Protein AF-A0A926WDE9-F1 (afdb_monomer)

Structure (mmCIF, N/CA/C/O backbone):
data_AF-A0A926WDE9-F1
#
_entry.id   AF-A0A926WDE9-F1
#
loop_
_atom_site.group_PDB
_atom_site.id
_atom_site.type_symbol
_atom_site.label_atom_id
_atom_site.label_alt_id
_atom_site.label_comp_id
_atom_site.label_asym_id
_atom_site.label_entity_id
_atom_site.label_seq_id
_atom_site.pdbx_PDB_ins_code
_atom_site.Cartn_x
_atom_site.Cartn_y
_atom_site.Cartn_z
_atom_site.occupancy
_atom_site.B_iso_or_equiv
_atom_site.auth_seq_id
_atom_site.auth_comp_id
_atom_site.auth_asym_id
_atom_site.auth_atom_id
_atom_site.pdbx_PDB_model_num
ATOM 1 N N . MET A 1 1 ? -23.243 -27.906 0.013 1.00 41.53 1 MET A N 1
ATOM 2 C CA . MET A 1 1 ? -22.197 -26.925 -0.333 1.00 41.53 1 MET A CA 1
ATOM 3 C C . MET A 1 1 ? -22.395 -25.782 0.638 1.00 41.53 1 MET A C 1
ATOM 5 O O . MET A 1 1 ? -23.536 -25.351 0.726 1.00 41.53 1 MET A O 1
ATOM 9 N N . PRO A 1 2 ? -21.415 -25.418 1.478 1.00 44.72 2 PRO A N 1
ATOM 10 C CA . PRO A 1 2 ? -21.607 -24.290 2.373 1.00 44.72 2 PRO A CA 1
ATOM 11 C C . PRO A 1 2 ? -21.643 -23.025 1.519 1.00 44.72 2 PRO A C 1
ATOM 13 O O . PRO A 1 2 ? -20.786 -22.835 0.659 1.00 44.72 2 PRO A O 1
ATOM 16 N N . ASP A 1 3 ? -22.686 -22.232 1.721 1.00 41.25 3 ASP A N 1
ATOM 17 C CA . ASP A 1 3 ? -22.881 -20.942 1.085 1.00 41.25 3 ASP A CA 1
ATOM 18 C C . ASP A 1 3 ? -21.672 -20.045 1.384 1.00 41.25 3 ASP A C 1
ATOM 20 O O . ASP A 1 3 ? -21.420 -19.696 2.540 1.00 41.25 3 ASP A O 1
ATOM 24 N N . GLU A 1 4 ? -20.911 -19.680 0.349 1.00 42.50 4 GLU A N 1
ATOM 25 C CA . GLU A 1 4 ? -20.005 -18.535 0.404 1.00 42.50 4 GLU A CA 1
ATOM 26 C C . GLU A 1 4 ? -20.881 -17.302 0.635 1.00 42.50 4 GLU A C 1
ATOM 28 O O . GLU A 1 4 ? -21.433 -16.719 -0.298 1.00 42.50 4 GLU A O 1
ATOM 33 N N . GLN A 1 5 ? -21.086 -16.940 1.902 1.00 44.38 5 GLN A N 1
ATOM 34 C CA . GLN A 1 5 ? -21.672 -15.651 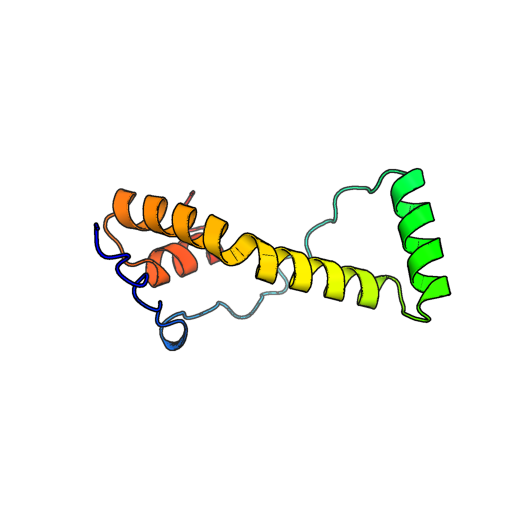2.230 1.00 44.38 5 GLN A CA 1
ATOM 35 C C . GLN A 1 5 ? -20.761 -14.587 1.609 1.00 44.38 5 GLN A C 1
ATOM 37 O O . GLN A 1 5 ? -19.580 -14.547 1.967 1.00 44.38 5 GLN A O 1
ATOM 42 N N . PRO A 1 6 ? -21.255 -13.734 0.691 1.00 44.81 6 PRO A N 1
ATOM 43 C CA . PRO A 1 6 ? -20.460 -12.608 0.239 1.00 44.81 6 PRO A CA 1
ATOM 44 C C . PRO A 1 6 ? -20.099 -11.807 1.489 1.00 44.81 6 PRO A C 1
ATOM 46 O O . PRO A 1 6 ? -20.987 -11.458 2.275 1.00 44.81 6 PRO A O 1
ATOM 49 N N . MET A 1 7 ? -18.796 -11.595 1.719 1.00 53.53 7 MET A N 1
ATOM 50 C CA . MET A 1 7 ? -18.323 -10.682 2.758 1.00 53.53 7 MET A CA 1
ATOM 51 C C . MET A 1 7 ? -19.171 -9.420 2.651 1.00 53.53 7 MET A C 1
ATOM 53 O O . MET A 1 7 ? -19.227 -8.828 1.576 1.00 53.53 7 MET A O 1
ATOM 57 N N . LYS 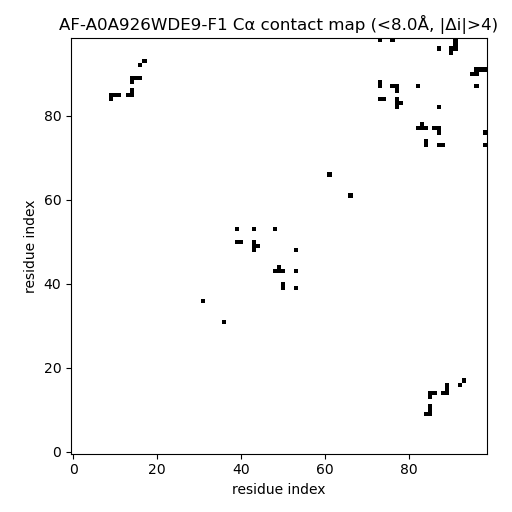A 1 8 ? -19.885 -9.068 3.730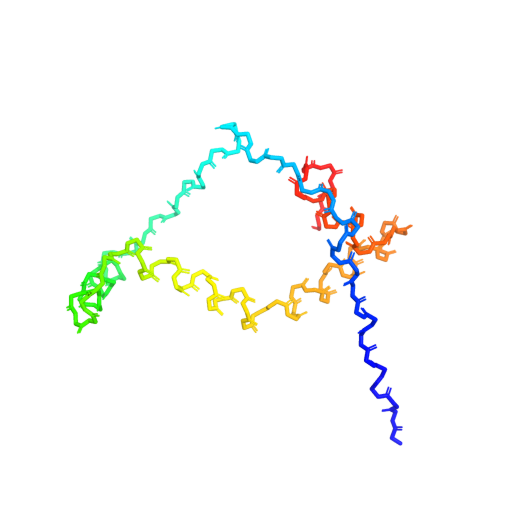 1.00 55.69 8 LYS A N 1
ATOM 58 C CA . LYS A 1 8 ? -20.678 -7.836 3.804 1.00 55.69 8 LYS A CA 1
ATOM 59 C C . LYS A 1 8 ? -19.838 -6.705 3.219 1.00 55.69 8 LYS A C 1
ATOM 61 O O . LYS A 1 8 ? -18.780 -6.411 3.769 1.00 55.69 8 LYS A O 1
ATOM 66 N N . ASP A 1 9 ? -20.306 -6.115 2.123 1.00 63.50 9 ASP A N 1
ATOM 67 C CA . ASP A 1 9 ? -19.657 -4.970 1.498 1.00 63.50 9 ASP A CA 1
ATOM 68 C C . ASP A 1 9 ? -19.503 -3.870 2.556 1.00 63.50 9 ASP A C 1
ATOM 70 O O . ASP A 1 9 ? -20.492 -3.282 3.003 1.00 63.50 9 ASP A O 1
ATOM 74 N N . CYS A 1 10 ? -18.270 -3.654 3.023 1.00 72.12 10 CYS A N 1
ATOM 75 C CA . CYS A 1 10 ? -17.954 -2.588 3.965 1.00 72.12 10 CYS A CA 1
ATOM 76 C C . CYS A 1 10 ? -18.383 -1.252 3.367 1.00 72.12 10 CYS A C 1
ATOM 78 O O . CYS A 1 10 ? -18.107 -0.954 2.199 1.00 72.12 10 CYS A O 1
ATOM 80 N N . ASP A 1 11 ? -19.025 -0.423 4.180 1.00 79.88 11 ASP A N 1
ATOM 81 C CA . ASP A 1 11 ? -19.516 0.865 3.716 1.00 79.88 11 ASP A CA 1
ATOM 82 C C . ASP A 1 11 ? -18.454 1.938 3.953 1.00 79.88 11 ASP A C 1
ATOM 84 O O . ASP A 1 11 ? -18.488 2.690 4.928 1.00 79.88 11 ASP A O 1
ATOM 88 N N . TRP A 1 12 ? -17.497 2.015 3.029 1.00 81.06 12 TRP A N 1
ATOM 89 C CA . TRP A 1 12 ? -16.387 2.970 3.090 1.00 81.06 12 TRP A CA 1
ATOM 90 C C . TRP A 1 12 ? -16.835 4.439 3.077 1.00 81.06 12 TRP A C 1
ATOM 92 O O . TRP A 1 12 ? -16.031 5.311 3.395 1.00 81.06 12 TRP A O 1
ATOM 102 N N . SER A 1 13 ? -18.103 4.736 2.760 1.00 77.50 13 SER A N 1
ATOM 103 C CA . SER A 1 13 ? -18.645 6.096 2.878 1.00 77.50 13 SER A CA 1
ATOM 104 C C . SER A 1 13 ? -18.773 6.566 4.331 1.00 77.50 13 SER A C 1
ATOM 106 O O . SER A 1 13 ? -18.815 7.769 4.584 1.00 77.50 13 SER A O 1
ATOM 108 N N . LYS A 1 14 ? -18.789 5.629 5.289 1.00 76.88 14 LYS A N 1
ATOM 109 C CA . LYS A 1 14 ? -18.824 5.911 6.728 1.00 76.88 14 LYS A CA 1
ATOM 110 C C . LYS A 1 14 ? -17.449 6.225 7.313 1.00 76.88 14 LYS A C 1
ATOM 112 O O . LYS A 1 14 ? -17.387 6.774 8.408 1.00 76.88 14 LYS A O 1
ATOM 117 N N . VAL A 1 15 ? -16.376 5.897 6.589 1.00 77.94 15 VAL A N 1
ATOM 118 C CA . VAL A 1 15 ? -15.001 6.093 7.049 1.00 77.94 15 VAL A CA 1
ATOM 119 C C . VAL A 1 15 ? -14.604 7.560 6.912 1.00 77.94 15 VAL A C 1
ATOM 121 O O . VAL A 1 15 ? -14.447 8.097 5.813 1.00 77.94 15 VAL A O 1
ATOM 124 N N . THR A 1 16 ? -14.369 8.207 8.045 1.00 78.06 16 THR A N 1
ATOM 125 C CA . THR A 1 16 ? -13.832 9.562 8.124 1.00 78.06 16 THR A CA 1
ATOM 126 C C . THR A 1 16 ? -12.309 9.508 8.156 1.00 78.06 16 THR A C 1
ATOM 128 O O . THR A 1 16 ? -11.678 9.394 9.208 1.00 78.06 16 THR A O 1
ATOM 131 N N . LEU A 1 17 ? -11.698 9.613 6.976 1.00 75.69 17 LEU A N 1
ATOM 132 C CA . LEU A 1 17 ? -10.245 9.687 6.857 1.00 75.69 17 LEU A CA 1
ATOM 133 C C . LEU A 1 17 ? -9.745 11.042 7.380 1.00 75.69 17 LEU A C 1
ATOM 135 O O . LEU A 1 17 ? -10.226 12.083 6.913 1.00 75.69 17 LEU A O 1
ATOM 139 N N . PRO A 1 18 ? -8.763 11.079 8.302 1.00 69.94 18 PRO A N 1
ATOM 140 C CA . PRO A 1 18 ? -8.113 12.335 8.638 1.00 69.94 18 PRO A CA 1
ATOM 141 C C . PRO A 1 18 ? -7.514 12.935 7.361 1.00 69.94 18 PRO A C 1
ATOM 143 O O . PRO A 1 18 ? -6.945 12.225 6.527 1.00 69.94 18 PRO A O 1
ATOM 146 N N . ARG A 1 19 ? -7.627 14.261 7.184 1.00 63.22 19 ARG A N 1
ATOM 147 C CA . ARG A 1 19 ? -6.827 14.930 6.149 1.00 63.22 19 ARG A CA 1
ATOM 148 C C . ARG A 1 19 ? -5.365 14.617 6.458 1.00 63.22 19 ARG A C 1
ATOM 150 O O . ARG A 1 19 ? -4.977 14.864 7.601 1.00 63.22 19 ARG A O 1
ATOM 157 N N . PRO A 1 20 ? -4.569 14.129 5.490 1.00 59.53 20 PRO A N 1
ATOM 158 C CA . PRO A 1 20 ? -3.172 13.824 5.740 1.00 59.53 20 PRO A CA 1
ATOM 159 C C . PRO A 1 20 ? -2.498 15.099 6.241 1.00 59.53 20 PRO A C 1
ATOM 161 O O . PRO A 1 20 ? -2.333 16.075 5.501 1.00 59.53 20 PRO A O 1
ATOM 164 N N . SER A 1 21 ? -2.207 15.141 7.540 1.00 50.66 21 SER A N 1
ATOM 165 C CA . SER A 1 21 ? -1.491 16.263 8.123 1.00 50.66 21 SER A CA 1
ATOM 166 C C . SER A 1 21 ? -0.048 16.161 7.637 1.00 50.66 21 SER A C 1
ATOM 168 O O . SER A 1 21 ? 0.465 15.065 7.420 1.00 50.66 21 SER A O 1
ATOM 170 N N . LYS A 1 22 ? 0.654 17.288 7.479 1.00 51.31 22 LYS A N 1
ATOM 171 C CA . LYS A 1 22 ? 2.090 17.262 7.140 1.00 51.31 22 LYS A CA 1
ATOM 172 C C . LYS A 1 22 ? 2.929 16.452 8.153 1.00 51.31 22 LYS A C 1
ATOM 174 O O . LYS A 1 22 ? 4.070 16.136 7.839 1.00 51.31 22 LYS A O 1
ATOM 179 N N . ALA A 1 23 ? 2.377 16.146 9.336 1.00 47.41 23 ALA A N 1
ATOM 180 C CA . ALA A 1 23 ? 3.004 15.351 10.388 1.00 47.41 23 ALA A CA 1
ATOM 181 C C . ALA A 1 23 ? 2.890 13.829 10.167 1.00 47.41 23 ALA A C 1
ATOM 183 O O . ALA A 1 23 ? 3.763 13.106 10.640 1.00 47.41 23 ALA A O 1
ATOM 184 N N . GLN A 1 24 ? 1.926 13.348 9.367 1.00 54.22 24 GLN A N 1
ATOM 185 C CA . GLN A 1 24 ? 2.017 12.036 8.713 1.00 54.22 24 GLN A CA 1
ATOM 186 C C . GLN A 1 24 ? 3.042 12.171 7.583 1.00 54.22 24 GLN A C 1
ATOM 188 O O . GLN A 1 24 ? 2.711 12.312 6.403 1.00 54.22 24 GLN A O 1
ATOM 193 N N . SER A 1 25 ? 4.313 12.283 7.977 1.00 51.34 25 SER A N 1
ATOM 194 C CA . SER A 1 25 ? 5.439 12.417 7.062 1.00 51.34 25 SER A CA 1
ATOM 195 C C . SER A 1 25 ? 5.325 11.339 5.995 1.00 51.34 25 SER A C 1
ATOM 197 O O . SER A 1 25 ? 5.028 10.187 6.310 1.00 51.34 25 SER A O 1
ATOM 199 N N . ARG A 1 26 ? 5.546 11.717 4.727 1.00 57.94 26 ARG A N 1
ATOM 200 C CA . ARG A 1 26 ? 5.692 10.744 3.636 1.00 57.94 26 ARG A CA 1
ATOM 201 C C . ARG A 1 26 ? 6.564 9.604 4.166 1.00 57.94 26 ARG A C 1
ATOM 203 O O . ARG A 1 26 ? 7.638 9.928 4.678 1.00 57.94 26 ARG A O 1
ATOM 210 N N . PRO A 1 27 ? 6.113 8.339 4.103 1.00 59.25 27 PRO A N 1
ATOM 211 C CA . PRO A 1 27 ? 6.856 7.241 4.700 1.00 59.25 27 PRO A CA 1
ATOM 212 C C . PRO A 1 27 ? 8.304 7.326 4.224 1.00 59.25 27 PRO A C 1
ATOM 214 O O . PRO A 1 27 ? 8.542 7.477 3.020 1.00 59.25 27 PRO A O 1
ATOM 217 N N . SER A 1 28 ? 9.263 7.302 5.158 1.00 56.09 28 SER A N 1
ATOM 218 C CA . SER A 1 28 ? 10.659 7.134 4.772 1.00 56.09 28 SER A CA 1
ATOM 219 C C . SER A 1 28 ? 10.731 5.752 4.146 1.00 56.09 28 SER A C 1
ATOM 221 O O . SER A 1 28 ? 10.570 4.738 4.824 1.00 56.09 28 SER A O 1
ATOM 223 N N . ILE A 1 29 ? 10.835 5.723 2.825 1.00 67.06 29 ILE A N 1
ATOM 224 C CA . ILE A 1 29 ? 10.897 4.486 2.064 1.00 67.06 29 ILE A CA 1
ATOM 225 C C . ILE A 1 29 ? 12.118 3.729 2.596 1.00 67.06 29 ILE A C 1
ATOM 227 O O . ILE A 1 29 ? 13.193 4.320 2.702 1.00 67.06 29 ILE A O 1
ATOM 231 N N . GLY A 1 30 ? 11.951 2.458 2.969 1.00 68.12 30 GLY A N 1
ATOM 232 C CA . GLY A 1 30 ? 13.106 1.598 3.222 1.00 68.12 30 GLY A CA 1
ATOM 233 C C . GLY A 1 30 ? 14.029 1.600 2.000 1.00 68.12 30 GLY A C 1
ATOM 234 O O . GLY A 1 30 ? 13.563 1.770 0.869 1.00 68.12 30 GLY A O 1
ATOM 235 N N . GLU A 1 31 ? 15.333 1.450 2.212 1.00 80.31 31 GLU A N 1
ATOM 236 C CA . GLU A 1 31 ? 16.283 1.435 1.101 1.00 80.31 31 GLU A CA 1
ATOM 237 C C . GLU A 1 31 ? 16.044 0.199 0.224 1.00 80.31 31 GLU A C 1
ATOM 239 O O . GLU A 1 31 ? 15.944 -0.930 0.709 1.00 80.31 31 GLU A O 1
ATOM 244 N N . LEU A 1 32 ? 15.922 0.416 -1.087 1.00 84.25 32 LEU A N 1
ATOM 245 C CA . LEU A 1 32 ? 15.962 -0.675 -2.054 1.00 84.25 32 LEU A CA 1
ATOM 246 C C . LEU A 1 32 ? 17.403 -1.163 -2.177 1.00 84.25 32 LEU A C 1
ATOM 248 O O . LEU A 1 32 ? 18.333 -0.360 -2.143 1.00 84.25 32 LEU A O 1
ATOM 252 N N . SER A 1 33 ? 17.581 -2.468 -2.393 1.00 93.12 33 SER A N 1
ATOM 253 C CA . SER A 1 33 ? 18.890 -2.986 -2.791 1.00 93.12 33 SER A CA 1
ATOM 254 C C . SER A 1 33 ? 19.349 -2.314 -4.091 1.00 93.12 33 SER A C 1
ATOM 256 O O . SER A 1 33 ? 18.519 -1.982 -4.945 1.00 93.12 33 SER A O 1
ATOM 258 N N . ASP A 1 34 ? 20.662 -2.171 -4.286 1.00 93.94 34 ASP A N 1
ATOM 259 C CA . ASP A 1 34 ? 21.225 -1.589 -5.515 1.00 93.94 34 ASP A CA 1
ATOM 260 C C . ASP A 1 34 ? 20.683 -2.272 -6.779 1.00 93.94 34 ASP A C 1
ATOM 262 O O . ASP A 1 34 ? 20.370 -1.623 -7.781 1.00 93.94 34 ASP A O 1
ATOM 266 N N . LEU A 1 35 ? 20.520 -3.598 -6.720 1.00 95.44 35 LEU A N 1
ATOM 267 C CA . LEU A 1 35 ? 19.990 -4.386 -7.824 1.00 95.44 35 LEU A CA 1
ATOM 268 C C . LEU A 1 35 ? 18.518 -4.055 -8.107 1.00 95.44 35 LEU A C 1
ATOM 270 O O . LEU A 1 35 ? 18.137 -3.918 -9.271 1.00 95.44 35 LEU A O 1
ATOM 274 N N . ASP A 1 36 ? 17.679 -3.929 -7.081 1.00 94.69 36 ASP A N 1
ATOM 275 C CA . ASP A 1 36 ? 16.258 -3.623 -7.274 1.00 94.69 36 ASP A CA 1
ATOM 276 C C . ASP A 1 36 ? 16.041 -2.169 -7.693 1.00 94.69 36 ASP A C 1
ATOM 278 O O . ASP A 1 36 ? 15.185 -1.896 -8.540 1.00 94.69 36 ASP A O 1
ATOM 282 N N . TRP A 1 37 ? 16.881 -1.252 -7.209 1.00 94.12 37 TRP A N 1
ATOM 283 C CA . TRP A 1 37 ? 16.932 0.116 -7.711 1.00 9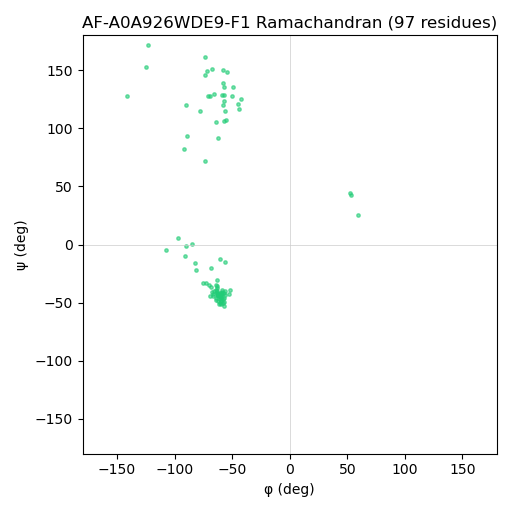4.12 37 TRP A CA 1
ATOM 284 C C . TRP A 1 37 ? 17.302 0.158 -9.199 1.00 94.12 37 TRP A C 1
ATOM 286 O O . TRP A 1 37 ? 16.607 0.793 -9.998 1.00 94.12 37 TRP A O 1
ATOM 296 N N . ALA A 1 38 ? 18.334 -0.584 -9.611 1.00 96.69 38 ALA A N 1
ATOM 297 C CA . ALA A 1 38 ? 18.730 -0.681 -11.014 1.00 96.69 38 ALA A CA 1
ATOM 298 C C . ALA A 1 38 ? 17.613 -1.277 -11.890 1.00 96.69 38 ALA A C 1
ATOM 300 O O . ALA A 1 38 ? 17.315 -0.736 -12.959 1.00 96.69 38 ALA A O 1
ATOM 301 N N . LYS A 1 39 ? 16.936 -2.342 -11.433 1.00 96.94 39 LYS A N 1
ATOM 302 C CA . LYS A 1 39 ? 15.768 -2.911 -12.132 1.00 96.94 39 LYS A CA 1
ATOM 303 C C . LYS A 1 39 ? 14.650 -1.880 -12.282 1.00 96.94 39 LYS A C 1
ATOM 305 O O . LYS A 1 39 ? 14.109 -1.738 -13.377 1.00 96.94 39 LYS A O 1
ATOM 310 N N . LEU A 1 40 ? 14.326 -1.138 -11.221 1.00 95.25 40 LEU A N 1
ATOM 311 C CA . LEU A 1 40 ? 13.307 -0.087 -11.249 1.00 95.25 40 LEU A CA 1
ATOM 312 C C . LEU A 1 40 ? 13.659 1.009 -12.263 1.00 95.25 40 LEU A C 1
ATOM 314 O O . LEU A 1 40 ? 12.808 1.412 -13.059 1.00 95.25 40 LEU A O 1
ATOM 318 N N . MET A 1 41 ? 14.923 1.443 -12.295 1.00 96.19 41 MET A N 1
ATOM 319 C CA . MET A 1 41 ? 15.416 2.394 -13.292 1.00 96.19 41 MET A CA 1
ATOM 320 C C . MET A 1 41 ? 15.257 1.858 -14.718 1.00 96.19 41 MET A C 1
ATOM 322 O O . MET A 1 41 ? 14.724 2.566 -15.574 1.00 96.19 41 MET A O 1
ATOM 326 N N . VAL A 1 42 ? 15.684 0.619 -14.981 1.00 97.94 42 VAL A N 1
ATOM 327 C CA . VAL A 1 42 ? 15.561 -0.020 -16.303 1.00 97.94 42 VAL A CA 1
ATOM 328 C C . VAL A 1 42 ? 14.097 -0.099 -16.729 1.00 97.94 42 VAL A C 1
ATOM 330 O O . VAL A 1 42 ? 13.757 0.379 -17.809 1.00 97.94 42 VAL A O 1
ATOM 333 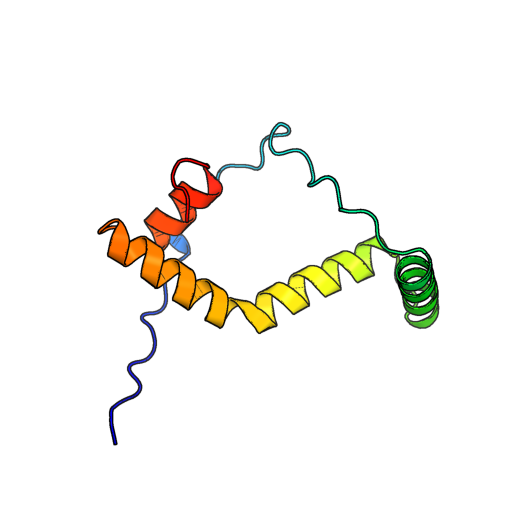N N . VAL A 1 43 ? 13.218 -0.618 -15.869 1.00 97.12 43 VAL A N 1
ATOM 334 C CA . VAL A 1 43 ? 11.781 -0.730 -16.153 1.00 97.12 43 VAL A CA 1
ATOM 335 C C . VAL A 1 43 ? 11.178 0.637 -16.458 1.00 97.12 43 VAL A C 1
ATOM 337 O O . VAL A 1 43 ? 10.494 0.776 -17.468 1.00 97.12 43 VAL A O 1
ATOM 340 N N . SER A 1 44 ? 11.474 1.660 -15.647 1.00 97.75 44 SER A N 1
ATOM 341 C CA . SER A 1 44 ? 10.948 3.018 -15.855 1.00 97.75 44 SER A CA 1
ATOM 342 C C . SER A 1 44 ? 11.291 3.574 -17.245 1.00 97.75 44 SER A C 1
ATOM 344 O O . SER A 1 44 ? 10.432 4.148 -17.917 1.00 97.75 44 SER A O 1
ATOM 346 N N . LYS A 1 45 ? 12.518 3.316 -17.725 1.00 97.69 45 LYS A N 1
ATOM 347 C CA . LYS A 1 45 ? 12.970 3.709 -19.065 1.00 97.69 45 LYS A CA 1
ATOM 348 C C . LYS A 1 45 ? 12.269 2.914 -20.164 1.00 97.69 45 LYS A C 1
ATOM 350 O O . LYS A 1 45 ? 11.832 3.519 -21.137 1.00 97.69 45 LYS A O 1
ATOM 355 N N . LEU A 1 46 ? 12.138 1.595 -20.001 1.00 97.75 46 LEU A N 1
ATOM 356 C CA . LEU A 1 46 ? 11.506 0.711 -20.989 1.00 97.75 46 LEU A CA 1
ATOM 357 C C . LEU A 1 46 ? 10.026 1.037 -21.216 1.00 97.75 46 LEU A C 1
ATOM 359 O O . LEU A 1 46 ? 9.547 0.930 -22.338 1.00 97.75 46 LEU A O 1
ATOM 363 N N . ILE A 1 47 ? 9.306 1.445 -20.168 1.00 96.69 47 ILE A N 1
ATOM 364 C CA . ILE A 1 47 ? 7.875 1.775 -20.266 1.00 96.69 47 ILE A CA 1
ATOM 365 C C . ILE A 1 47 ? 7.606 3.277 -20.437 1.00 96.69 47 ILE A C 1
ATOM 367 O O . ILE A 1 47 ? 6.451 3.700 -20.399 1.00 96.69 47 ILE A O 1
ATOM 371 N N . HIS A 1 48 ? 8.657 4.089 -20.597 1.00 97.12 48 HIS A N 1
ATOM 372 C CA . HIS A 1 48 ? 8.581 5.547 -20.742 1.00 97.12 48 HIS A CA 1
ATOM 373 C C . HIS A 1 48 ? 7.774 6.243 -19.626 1.00 97.12 48 HIS A C 1
ATOM 375 O O . HIS A 1 48 ? 6.956 7.131 -19.881 1.00 97.12 48 HIS A O 1
ATOM 381 N N . LYS A 1 49 ? 7.998 5.848 -18.367 1.00 96.81 49 LYS A N 1
ATOM 382 C CA . LYS A 1 49 ? 7.371 6.458 -17.182 1.00 96.81 49 LYS A CA 1
ATOM 383 C C . LYS A 1 49 ? 8.428 6.920 -16.186 1.00 96.81 49 LYS A C 1
ATOM 385 O O . LYS A 1 49 ? 9.515 6.361 -16.108 1.00 96.81 49 LYS A O 1
ATOM 390 N N . SER A 1 50 ? 8.100 7.933 -15.387 1.00 96.38 50 SER A N 1
ATOM 391 C CA . SER A 1 50 ? 8.955 8.327 -14.264 1.00 96.38 50 SER A CA 1
ATOM 392 C C . SER A 1 50 ? 8.966 7.237 -13.189 1.00 96.38 50 SER A C 1
ATOM 394 O O . SER A 1 50 ? 7.965 6.547 -12.995 1.00 96.38 50 SER A O 1
ATOM 396 N N . ILE A 1 51 ? 10.063 7.120 -12.435 1.00 93.06 51 ILE A N 1
ATOM 397 C CA . ILE A 1 51 ? 10.164 6.190 -11.295 1.00 93.06 51 ILE A CA 1
ATOM 398 C C . ILE A 1 51 ? 8.994 6.387 -10.319 1.00 93.06 51 ILE A C 1
ATOM 400 O O . ILE A 1 51 ? 8.378 5.415 -9.893 1.00 93.06 51 ILE A O 1
ATOM 404 N N . ALA A 1 52 ? 8.622 7.639 -10.031 1.00 91.00 52 ALA A N 1
ATOM 405 C CA . ALA A 1 52 ? 7.480 7.955 -9.174 1.00 91.00 52 ALA A CA 1
ATOM 406 C C . ALA A 1 52 ? 6.158 7.369 -9.706 1.00 91.00 52 ALA A C 1
ATOM 408 O O . ALA A 1 52 ? 5.374 6.824 -8.934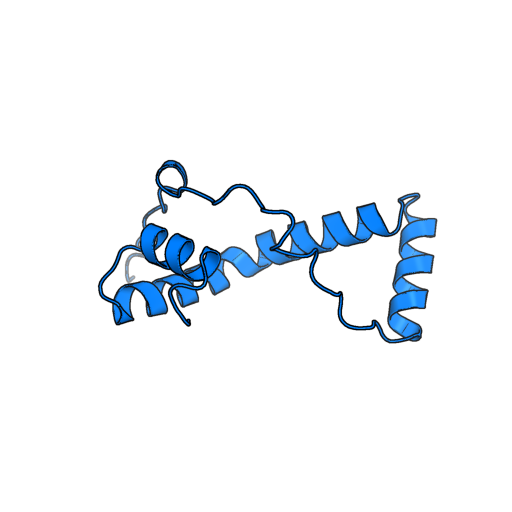 1.00 91.00 52 ALA A O 1
ATOM 409 N N . SER A 1 53 ? 5.926 7.427 -11.022 1.00 92.88 53 SER A N 1
ATOM 410 C CA . SER A 1 53 ? 4.737 6.837 -11.651 1.00 92.88 53 SER A CA 1
ATOM 411 C C . SER A 1 53 ? 4.754 5.305 -11.592 1.00 92.88 53 SER A C 1
ATOM 413 O O . SER A 1 53 ? 3.710 4.688 -11.368 1.00 92.88 53 SER A O 1
ATOM 415 N N . VAL A 1 54 ? 5.932 4.684 -11.729 1.00 94.62 54 VAL A N 1
ATOM 416 C CA . VAL A 1 54 ? 6.089 3.231 -11.554 1.00 94.62 54 VAL A CA 1
ATOM 417 C C . VAL A 1 54 ? 5.774 2.825 -10.116 1.00 94.62 54 VAL A C 1
ATOM 419 O O . VAL A 1 54 ? 4.985 1.909 -9.908 1.00 94.62 54 VAL A O 1
ATOM 422 N N . LEU A 1 55 ? 6.322 3.535 -9.126 1.00 91.88 55 LEU A N 1
ATOM 423 C CA . LEU A 1 55 ? 6.062 3.275 -7.708 1.00 91.88 55 LEU A CA 1
ATOM 424 C C . LEU A 1 55 ? 4.584 3.463 -7.354 1.00 91.88 55 LEU A C 1
ATOM 426 O O . LEU A 1 55 ? 4.006 2.606 -6.694 1.00 91.88 55 LEU A O 1
ATOM 430 N N . GLN A 1 56 ? 3.943 4.526 -7.848 1.00 90.56 56 GLN A N 1
ATOM 431 C CA . GLN A 1 56 ? 2.502 4.730 -7.676 1.00 90.56 56 GLN A CA 1
ATOM 432 C C . GLN A 1 56 ? 1.703 3.540 -8.224 1.00 90.56 56 GLN A C 1
ATOM 434 O O . GLN A 1 56 ? 0.811 3.022 -7.554 1.00 90.56 56 GLN A O 1
ATOM 439 N N . THR A 1 57 ? 2.050 3.076 -9.427 1.00 93.62 57 THR A N 1
ATOM 440 C CA . THR A 1 57 ? 1.404 1.915 -10.053 1.00 93.62 57 THR A CA 1
ATOM 441 C C . THR A 1 57 ? 1.638 0.645 -9.237 1.00 93.62 57 THR A C 1
ATOM 443 O O . THR A 1 57 ? 0.708 -0.137 -9.043 1.00 93.62 57 THR A O 1
ATOM 446 N N . ALA A 1 58 ? 2.855 0.445 -8.726 1.00 91.56 58 ALA A N 1
ATOM 447 C CA . ALA A 1 58 ? 3.202 -0.696 -7.889 1.00 91.56 58 ALA A CA 1
ATOM 448 C C . ALA A 1 58 ? 2.390 -0.712 -6.585 1.00 91.56 58 ALA A C 1
ATOM 450 O O . ALA A 1 58 ? 1.831 -1.751 -6.244 1.00 91.56 58 ALA A O 1
ATOM 451 N N . VAL A 1 59 ? 2.248 0.436 -5.910 1.00 90.69 59 VAL A N 1
ATOM 452 C CA . VAL A 1 59 ? 1.433 0.575 -4.690 1.00 90.69 59 VAL A CA 1
ATOM 453 C C . VAL A 1 59 ? -0.031 0.240 -4.969 1.00 90.69 59 VAL A C 1
ATOM 455 O O . VAL A 1 59 ? -0.603 -0.598 -4.279 1.00 90.69 59 VAL A O 1
ATOM 458 N N . ILE A 1 60 ? -0.627 0.825 -6.014 1.00 91.31 60 ILE A N 1
ATOM 459 C CA . ILE A 1 60 ? -2.023 0.546 -6.394 1.00 91.31 60 ILE A CA 1
ATOM 460 C C . ILE A 1 60 ? -2.205 -0.939 -6.725 1.00 91.31 60 ILE A C 1
ATOM 462 O O . ILE A 1 60 ? -3.159 -1.569 -6.278 1.00 91.31 60 ILE A O 1
ATOM 466 N N . THR A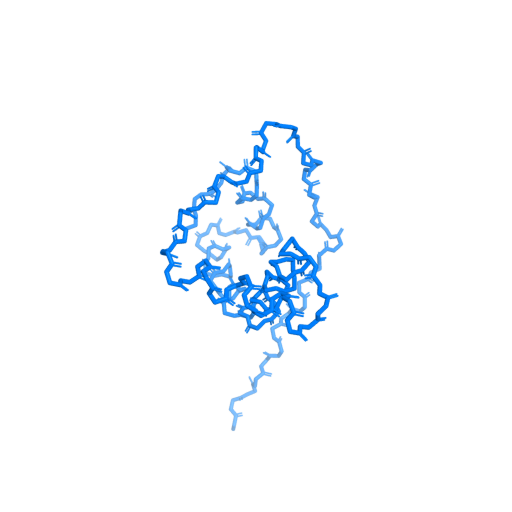 1 61 ? -1.271 -1.516 -7.482 1.00 93.75 61 THR A N 1
ATOM 467 C CA . THR A 1 61 ? -1.321 -2.931 -7.869 1.00 93.75 61 THR A CA 1
ATOM 468 C C . THR A 1 61 ? -1.225 -3.844 -6.652 1.00 93.75 61 THR A C 1
ATOM 470 O O . THR A 1 61 ? -1.968 -4.819 -6.562 1.00 93.75 61 THR A O 1
ATOM 473 N N . TYR A 1 62 ? -0.326 -3.536 -5.715 1.00 94.06 62 TYR A N 1
ATOM 474 C CA . TYR A 1 62 ? -0.184 -4.284 -4.474 1.00 94.06 62 TYR A CA 1
ATOM 475 C C . TYR A 1 62 ? -1.468 -4.222 -3.647 1.00 94.06 62 TYR A C 1
ATOM 477 O O . TYR A 1 62 ? -1.982 -5.275 -3.270 1.00 94.06 62 TYR A O 1
ATOM 485 N N . LEU A 1 63 ? -2.003 -3.017 -3.415 1.00 92.19 63 LEU A N 1
ATOM 486 C CA . LEU A 1 63 ? -3.237 -2.831 -2.655 1.00 92.19 63 LEU A CA 1
ATOM 487 C C . LEU A 1 63 ? -4.376 -3.614 -3.303 1.00 92.19 63 LEU A C 1
ATOM 489 O O . LEU A 1 63 ? -4.939 -4.479 -2.653 1.00 92.19 63 LEU A O 1
ATOM 493 N N . ASN A 1 64 ? -4.632 -3.437 -4.599 1.00 90.56 64 ASN A N 1
ATOM 494 C CA . ASN A 1 64 ? -5.725 -4.130 -5.286 1.00 90.56 64 ASN A CA 1
ATOM 495 C C . ASN A 1 64 ? -5.614 -5.661 -5.220 1.00 90.56 64 ASN A C 1
ATOM 497 O O . ASN A 1 64 ? -6.623 -6.342 -5.066 1.00 90.56 64 ASN A O 1
ATOM 501 N N . ARG A 1 65 ? -4.401 -6.214 -5.340 1.00 93.81 65 ARG A N 1
ATOM 502 C CA . ARG A 1 65 ? -4.187 -7.671 -5.316 1.00 93.81 65 ARG A CA 1
ATOM 503 C C . ARG A 1 65 ? -4.299 -8.274 -3.921 1.00 93.81 65 ARG A C 1
ATOM 505 O O . ARG A 1 65 ? -4.702 -9.423 -3.803 1.00 93.81 65 ARG A O 1
ATOM 512 N N . ASN A 1 66 ? -3.906 -7.529 -2.891 1.00 93.44 66 ASN A N 1
ATOM 513 C CA . ASN A 1 66 ? -3.810 -8.046 -1.524 1.00 93.44 66 ASN A CA 1
ATOM 514 C C . ASN A 1 66 ? -4.917 -7.523 -0.603 1.00 93.44 66 ASN A C 1
ATOM 516 O O . ASN A 1 66 ? -4.997 -7.961 0.544 1.00 93.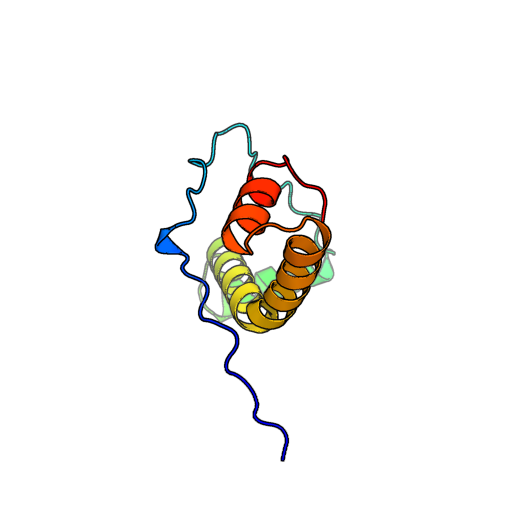44 66 ASN A O 1
ATOM 520 N N . TRP A 1 67 ? -5.772 -6.610 -1.079 1.00 91.56 67 TRP A N 1
ATOM 521 C CA . TRP A 1 67 ? -6.766 -5.941 -0.243 1.00 91.56 67 TRP A CA 1
ATOM 522 C C . TRP A 1 67 ? -7.693 -6.923 0.454 1.00 91.56 67 TRP A C 1
ATOM 524 O O . TRP A 1 67 ? -7.936 -6.774 1.641 1.00 91.56 67 TRP A O 1
ATOM 534 N N . HIS A 1 68 ? -8.141 -7.961 -0.249 1.00 90.31 68 HIS A N 1
ATOM 535 C CA . HIS A 1 68 ? -9.003 -8.988 0.327 1.00 90.31 68 HIS A CA 1
ATOM 536 C C . HIS A 1 68 ? -8.368 -9.656 1.560 1.00 90.31 68 HIS A C 1
ATOM 538 O O . HIS A 1 68 ? -8.956 -9.649 2.636 1.00 90.31 68 HIS A O 1
ATOM 544 N N . ASN A 1 69 ? -7.115 -10.103 1.451 1.00 92.25 69 ASN A N 1
ATOM 545 C CA . ASN A 1 69 ? -6.384 -10.710 2.569 1.00 92.25 69 ASN A CA 1
ATOM 546 C C . ASN A 1 69 ? -6.148 -9.712 3.718 1.00 92.25 69 ASN A C 1
ATOM 548 O O . ASN A 1 69 ? -6.123 -10.082 4.891 1.00 92.25 69 ASN A O 1
ATOM 552 N N . HIS A 1 70 ? -5.929 -8.433 3.402 1.00 93.56 70 HIS A N 1
ATOM 553 C CA . HIS A 1 70 ? -5.800 -7.385 4.417 1.00 93.56 70 HIS A CA 1
ATOM 554 C C . HIS A 1 70 ? -7.136 -7.086 5.104 1.00 93.56 70 HIS A C 1
ATOM 556 O O . HIS A 1 70 ? -7.156 -6.848 6.310 1.00 93.56 70 HIS A O 1
ATOM 562 N N . LEU A 1 71 ? -8.242 -7.166 4.366 1.00 92.44 71 LEU A N 1
ATOM 563 C CA . LEU A 1 71 ? -9.588 -6.992 4.886 1.00 92.44 71 LEU A CA 1
ATOM 564 C C . LEU A 1 71 ? -9.951 -8.125 5.851 1.00 92.44 71 LEU A C 1
ATOM 566 O O . LEU A 1 71 ? -10.452 -7.847 6.933 1.00 92.44 71 LEU A O 1
ATOM 570 N N . GLU A 1 72 ? -9.620 -9.379 5.534 1.00 93.31 72 GLU A N 1
ATOM 571 C CA . GLU A 1 72 ? -9.783 -10.507 6.467 1.00 93.31 72 GLU A CA 1
ATOM 572 C C . GLU A 1 72 ? -9.042 -10.279 7.792 1.00 93.31 72 GLU A C 1
ATOM 574 O O . GLU A 1 72 ? -9.590 -10.496 8.872 1.00 93.31 72 GLU A O 1
ATOM 579 N N . ARG A 1 73 ? -7.801 -9.783 7.734 1.00 93.75 73 ARG A N 1
ATOM 580 C CA . ARG A 1 73 ? -7.046 -9.431 8.947 1.00 93.75 73 ARG A CA 1
ATOM 581 C C . ARG A 1 73 ? -7.716 -8.305 9.723 1.00 93.75 73 ARG A C 1
ATOM 583 O O . ARG A 1 73 ? -7.802 -8.374 10.944 1.00 93.75 73 ARG A O 1
ATOM 590 N N . LEU A 1 74 ? -8.222 -7.296 9.022 1.00 93.69 74 LEU A N 1
ATOM 591 C CA . LEU A 1 74 ? -8.952 -6.196 9.637 1.00 93.69 74 LEU A CA 1
ATOM 592 C C . LEU A 1 74 ? -10.249 -6.674 10.311 1.00 93.69 74 LEU A C 1
ATOM 594 O O . LEU A 1 74 ? -10.570 -6.207 11.398 1.00 93.69 74 LEU A O 1
ATOM 598 N N . HIS A 1 75 ? -10.952 -7.649 9.727 1.00 92.75 75 HIS A N 1
ATOM 599 C CA . HIS A 1 75 ? -12.101 -8.300 10.363 1.00 92.75 75 HIS A CA 1
ATOM 600 C C . HIS A 1 75 ? -11.723 -8.972 11.683 1.00 92.75 75 HIS A C 1
ATOM 602 O O . HIS A 1 75 ? -12.469 -8.868 12.654 1.00 92.75 75 HIS A O 1
ATOM 608 N N . ILE A 1 76 ? -10.574 -9.653 11.739 1.00 94.19 76 ILE A N 1
ATOM 609 C CA . ILE A 1 76 ? -10.092 -10.284 12.974 1.00 94.19 76 ILE A CA 1
ATOM 610 C C . ILE A 1 76 ? -9.868 -9.224 14.057 1.00 94.19 76 ILE A C 1
ATOM 612 O O . ILE A 1 76 ? -10.313 -9.414 15.187 1.00 94.19 76 ILE A O 1
ATOM 616 N N . VAL A 1 77 ? -9.242 -8.097 13.706 1.00 94.38 77 VAL A N 1
ATOM 617 C CA . VAL A 1 77 ? -9.028 -6.975 14.633 1.00 94.38 77 VAL A CA 1
ATOM 618 C C . VAL A 1 77 ? -10.364 -6.387 15.097 1.00 94.38 77 VAL A C 1
ATOM 620 O O . VAL A 1 77 ? -10.592 -6.262 16.295 1.00 94.38 77 VAL A O 1
ATOM 623 N N . ALA A 1 78 ? -11.285 -6.098 14.177 1.00 93.81 78 ALA A N 1
ATOM 624 C CA . ALA A 1 78 ? -12.600 -5.546 14.505 1.00 93.81 78 ALA A CA 1
ATOM 625 C C . ALA A 1 78 ? -13.398 -6.461 15.449 1.00 93.81 78 ALA A C 1
ATOM 627 O O . ALA A 1 78 ? -13.970 -5.999 16.436 1.00 93.81 78 ALA A O 1
ATOM 628 N N . ASN A 1 79 ? -13.368 -7.772 15.194 1.00 93.12 79 ASN A N 1
ATOM 629 C CA . ASN A 1 79 ? -14.007 -8.769 16.048 1.00 93.12 79 ASN A CA 1
ATOM 630 C C . ASN A 1 79 ? -13.346 -8.852 17.431 1.00 93.12 79 ASN A C 1
ATOM 632 O O . ASN A 1 79 ? -14.054 -8.979 18.427 1.00 93.12 79 ASN A O 1
ATOM 636 N N . ARG A 1 80 ? -12.008 -8.774 17.505 1.00 95.38 80 ARG A N 1
ATOM 637 C CA . ARG A 1 80 ? -11.255 -8.785 18.771 1.00 95.38 80 ARG A CA 1
ATOM 638 C C . ARG A 1 80 ? -11.636 -7.602 19.659 1.00 95.38 80 ARG A C 1
ATOM 640 O O . ARG A 1 80 ? -11.817 -7.779 20.858 1.00 95.38 80 ARG A O 1
ATOM 647 N N . GLU A 1 81 ? -11.796 -6.429 19.056 1.00 94.12 81 GLU A N 1
ATOM 648 C CA . GLU A 1 81 ? -12.121 -5.181 19.755 1.00 94.12 81 GLU A CA 1
ATOM 649 C C . GLU A 1 81 ? -13.634 -4.925 19.881 1.00 94.12 81 GLU A C 1
ATOM 651 O O . GLU A 1 81 ? -14.047 -3.930 20.474 1.00 94.12 81 GLU A O 1
ATOM 656 N N . ASN A 1 82 ? -14.472 -5.818 19.342 1.00 94.56 82 ASN A N 1
ATOM 657 C CA . ASN A 1 82 ? -15.932 -5.706 19.323 1.00 94.56 82 ASN A CA 1
ATOM 658 C C . ASN A 1 82 ? -16.440 -4.369 18.731 1.00 94.56 82 ASN A C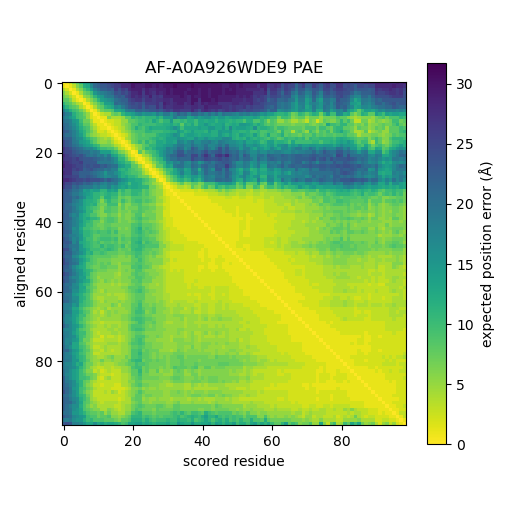 1
ATOM 660 O O . ASN A 1 82 ? -17.372 -3.750 19.250 1.00 94.56 82 ASN A O 1
ATOM 664 N N . ILE A 1 83 ? -15.819 -3.935 17.634 1.00 94.12 83 ILE A N 1
ATOM 665 C CA . ILE A 1 83 ? -16.162 -2.728 16.862 1.00 94.12 83 ILE A CA 1
ATOM 666 C C . ILE A 1 83 ? -16.453 -3.087 15.401 1.00 94.12 83 ILE A C 1
ATOM 668 O O . ILE A 1 83 ? -16.241 -4.223 14.973 1.00 94.12 83 ILE A O 1
ATOM 672 N N . SER A 1 84 ? -16.949 -2.132 14.609 1.00 92.12 84 SER A N 1
ATOM 673 C CA . SER A 1 84 ? -17.109 -2.358 13.168 1.00 92.12 84 SER A CA 1
ATOM 674 C C . SER A 1 84 ? -15.759 -2.349 12.442 1.00 92.12 84 SER A C 1
ATOM 676 O O . SER A 1 84 ? -14.760 -1.832 12.941 1.00 92.12 84 SER A O 1
ATOM 678 N N . ILE A 1 85 ? -15.725 -2.908 11.233 1.00 92.94 85 ILE A N 1
ATOM 679 C CA . ILE A 1 85 ? -14.519 -2.926 10.389 1.00 92.94 85 ILE A CA 1
ATOM 680 C C . ILE A 1 85 ? -14.122 -1.502 10.000 1.00 92.94 85 ILE A C 1
ATOM 682 O O . ILE A 1 85 ? -12.939 -1.174 9.988 1.00 92.94 85 ILE A O 1
ATOM 686 N N . GLU A 1 86 ? -15.108 -0.652 9.711 1.00 91.94 86 GLU A N 1
ATOM 687 C CA . GLU A 1 86 ? -14.916 0.765 9.406 1.00 91.94 86 GLU A CA 1
ATOM 688 C C . GLU A 1 86 ? -14.307 1.507 10.599 1.00 91.94 86 GLU A C 1
ATOM 690 O O . GLU A 1 86 ? -13.357 2.268 10.432 1.00 91.94 86 GLU A O 1
ATOM 695 N N . GLU A 1 87 ? -14.800 1.239 11.809 1.00 90.62 87 GLU A N 1
ATOM 696 C CA . GLU A 1 87 ? -14.262 1.839 13.029 1.00 90.62 87 GLU A CA 1
ATOM 697 C C . GLU A 1 87 ? -12.843 1.336 13.329 1.00 90.62 87 GLU A C 1
ATOM 699 O O . GLU A 1 87 ? -11.970 2.133 13.672 1.00 90.62 87 GLU A O 1
ATOM 704 N N . ALA A 1 88 ? -12.579 0.039 13.144 1.00 91.94 88 ALA A N 1
ATOM 705 C CA . ALA A 1 88 ? -11.238 -0.525 13.275 1.00 91.94 88 ALA A CA 1
ATOM 706 C C . ALA A 1 88 ? -10.270 0.109 12.267 1.00 91.94 88 ALA A C 1
ATOM 708 O O . ALA A 1 88 ? -9.165 0.506 12.635 1.00 91.94 88 ALA A O 1
ATOM 709 N N . PHE A 1 89 ? -10.698 0.259 11.011 1.00 92.44 89 PHE A N 1
ATOM 710 C CA . PHE A 1 89 ? -9.920 0.920 9.970 1.00 92.44 89 PHE A CA 1
ATOM 711 C C . PHE A 1 89 ? -9.574 2.358 10.365 1.00 92.44 89 PHE A C 1
ATOM 713 O O . PHE A 1 89 ? -8.410 2.755 10.308 1.00 92.44 89 PHE A O 1
ATOM 720 N N . GLU A 1 90 ? -10.571 3.135 10.794 1.00 90.44 90 GLU A N 1
ATOM 721 C CA . GLU A 1 90 ? -10.363 4.512 11.233 1.00 90.44 90 GLU A CA 1
ATOM 722 C C . GLU A 1 90 ? -9.395 4.608 12.406 1.00 90.44 90 GLU A C 1
ATOM 724 O O . GLU A 1 90 ? -8.477 5.427 12.364 1.00 90.44 90 GLU A O 1
ATOM 729 N N . LYS A 1 91 ? -9.588 3.785 13.440 1.00 89.81 91 LYS A N 1
ATOM 730 C CA . LYS A 1 91 ? -8.744 3.798 14.635 1.00 89.81 91 LYS A CA 1
ATOM 731 C C . LYS A 1 91 ? -7.300 3.421 14.311 1.00 89.81 91 LYS A C 1
ATOM 733 O O . LYS A 1 91 ? -6.394 4.079 14.805 1.00 89.81 91 LYS A O 1
ATOM 738 N N . ILE A 1 92 ? -7.068 2.447 13.426 1.00 90.19 92 ILE A N 1
ATOM 739 C CA . ILE A 1 92 ? -5.711 2.097 12.968 1.00 90.19 92 ILE A CA 1
ATOM 740 C C . ILE A 1 92 ? -5.075 3.268 12.209 1.00 90.19 92 ILE A C 1
ATOM 742 O O . ILE A 1 92 ? -3.933 3.628 12.475 1.00 90.19 92 ILE A O 1
ATOM 746 N N . VAL A 1 93 ? -5.807 3.908 11.290 1.00 88.38 93 VAL A N 1
ATOM 747 C CA . VAL A 1 93 ? -5.295 5.067 10.530 1.00 88.38 93 VAL A CA 1
ATOM 748 C C . VAL A 1 93 ? -4.987 6.264 11.438 1.00 88.38 93 VAL A C 1
ATOM 750 O O . VAL A 1 93 ? -4.088 7.051 11.133 1.00 88.38 93 VAL A O 1
ATOM 753 N N . LYS A 1 94 ? -5.727 6.413 12.540 1.00 86.31 94 LYS A N 1
ATOM 754 C CA . LYS A 1 94 ? -5.512 7.444 13.565 1.00 86.31 94 LYS A CA 1
ATOM 755 C C . LYS A 1 94 ? -4.468 7.049 14.620 1.00 86.31 94 LYS A C 1
ATOM 757 O O . LYS A 1 94 ? -4.217 7.852 15.509 1.00 86.31 94 LYS A O 1
ATOM 762 N N . GLU A 1 95 ? -3.865 5.860 14.514 1.00 85.69 95 GLU A N 1
ATOM 763 C CA . GLU A 1 95 ? -2.924 5.302 15.502 1.00 85.69 95 GLU A CA 1
ATOM 764 C C . GLU A 1 95 ? -3.545 5.131 16.909 1.00 85.69 95 GLU A C 1
ATOM 766 O O . GLU A 1 95 ? -2.855 5.111 17.922 1.00 85.69 95 GLU A O 1
ATOM 771 N N . GLU A 1 96 ? -4.871 4.988 16.979 1.00 86.25 96 GLU A N 1
ATOM 772 C CA . GLU A 1 96 ? -5.652 4.774 18.208 1.00 86.25 96 GLU A CA 1
ATOM 773 C C . GLU A 1 96 ? -5.850 3.281 18.527 1.00 86.25 96 GLU A C 1
ATOM 775 O O . GLU A 1 96 ? -6.350 2.936 19.599 1.00 86.25 96 GLU A O 1
ATOM 780 N N . LEU A 1 97 ? -5.496 2.394 17.591 1.00 86.06 97 LEU A N 1
ATOM 781 C CA . LEU A 1 97 ? -5.630 0.946 17.720 1.00 86.06 97 LEU A CA 1
ATOM 782 C C . LEU A 1 97 ? -4.425 0.228 17.106 1.00 86.06 97 LEU A C 1
ATOM 784 O O . LEU A 1 97 ? -4.103 0.446 15.938 1.00 86.06 97 LEU A O 1
ATOM 788 N N . GLU A 1 98 ? -3.810 -0.669 17.878 1.00 84.56 98 GLU A N 1
ATOM 789 C CA . GLU A 1 98 ? -2.750 -1.557 17.394 1.00 84.56 98 GLU A CA 1
ATOM 790 C C . GLU A 1 98 ? -3.346 -2.881 16.863 1.00 84.56 98 GLU A C 1
ATOM 792 O O . GLU A 1 98 ? -4.028 -3.593 17.612 1.00 84.56 98 GLU A O 1
ATOM 797 N N . PRO A 1 99 ? -3.141 -3.216 15.575 1.00 77.38 99 PRO A N 1
ATOM 798 C CA . PRO A 1 99 ? -3.682 -4.427 14.954 1.00 77.38 99 PRO A CA 1
ATOM 799 C C . PRO A 1 99 ? -2.999 -5.718 15.429 1.00 77.38 99 PRO A C 1
ATOM 801 O O . PRO A 1 99 ? -1.751 -5.779 15.442 1.00 77.38 99 PRO A O 1
#

Sequence (99 aa):
MPDEQPMKDCDWSKVTLPRPSKAQSRPSIGELSDLDWAKLMVVSKLIHKSIASVLQTAVITYLNRNWHNHLERLHIVANRENISIEEAFEKIVKEELEP

Mean predicted aligned error: 8.73 Å

pLDDT: mean 82.69, std 16.72, range [41.25, 97.94]

Nearest PDB structures (foldseek):
  1bdv-assembly1_B  TM=5.913E-01  e=2.810E+00  Lederbergvirus P22
  8pv2-assembly1_CQ  TM=2.482E-01  e=7.349E+00  Thermochaetoides thermophila DSM 1495

Foldseek 3Di:
DPDPDPDPPDDLVPADQDDPDVVVPDPPDDDDDPVVVVVLVVVCVVVVHDSVVVVVVVVVVCCVVCVVVVLVVLVVQCVVVVHDSSVSVNCVSVVNDDD

Secondary structure (DSSP, 8-state):
-----------GGG--PPP--TTS----PPPPPHHHHHHHHHHHHHTT--HHHHHHHHHHHHHHHHHHHHHHHHHHHHHHHTS-HHHHHHHHHTTSS--

Radius of gyration: 17.93 Å; Cα contacts (8 Å, |Δi|>4): 44; chains: 1; bounding box: 44×44×41 Å

Solvent-accessible surface area (backbone atoms only — not comparable to full-atom values): 6175 Å² total; per-residue (Å²): 129,87,78,81,71,75,74,77,79,75,66,68,88,75,50,75,73,76,76,86,45,86,80,67,52,78,75,82,72,77,84,68,54,72,66,57,47,50,50,47,54,52,50,21,61,76,70,75,42,53,59,69,56,49,50,51,51,49,53,52,52,49,46,71,72,43,42,66,68,53,48,56,52,42,45,53,46,8,61,74,70,73,50,51,53,56,56,41,51,42,29,41,78,68,70,74,44,88,127